Protein AF-A0A6C0BHF0-F1 (afdb_monomer_lite)

Structure (mmCIF, N/CA/C/O backbone):
data_AF-A0A6C0BHF0-F1
#
_entry.id   AF-A0A6C0BHF0-F1
#
loop_
_atom_site.group_PDB
_atom_site.id
_atom_site.type_symbol
_atom_site.label_atom_id
_atom_site.label_alt_id
_atom_site.label_comp_id
_atom_site.label_asym_id
_atom_site.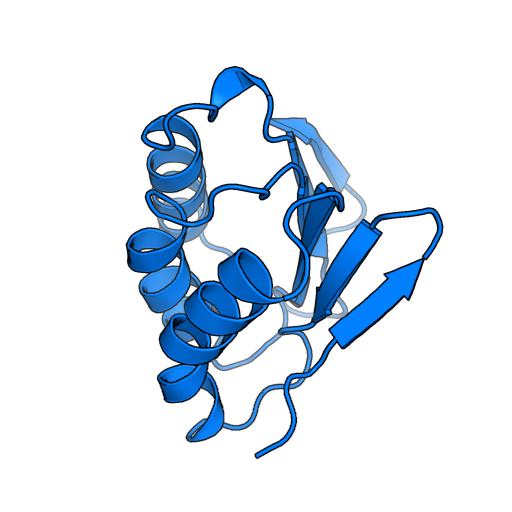label_entity_id
_atom_site.label_seq_id
_atom_site.pdbx_PDB_ins_code
_atom_site.Cartn_x
_atom_site.Cartn_y
_atom_site.Cartn_z
_atom_site.occupancy
_atom_site.B_iso_or_equiv
_atom_site.auth_seq_id
_atom_site.auth_comp_id
_atom_site.auth_asym_id
_atom_site.auth_atom_id
_atom_site.pdbx_PDB_model_num
ATOM 1 N N . MET A 1 1 ? -9.789 -14.760 -9.508 1.00 67.31 1 MET A N 1
ATOM 2 C CA . MET A 1 1 ? -9.844 -13.592 -8.614 1.00 67.31 1 MET A CA 1
ATOM 3 C C . MET A 1 1 ? -9.237 -12.447 -9.393 1.00 67.31 1 MET A C 1
ATOM 5 O O . MET A 1 1 ? -8.159 -12.636 -9.944 1.00 67.31 1 MET A O 1
ATOM 9 N N . GLU A 1 2 ? -9.985 -11.367 -9.569 1.00 85.88 2 GLU A N 1
ATOM 10 C CA . GLU A 1 2 ? -9.544 -10.194 -10.327 1.00 85.88 2 GLU A CA 1
ATOM 11 C C . GLU A 1 2 ? -8.614 -9.347 -9.452 1.00 85.88 2 GLU A C 1
ATOM 13 O O . GLU A 1 2 ? -8.773 -9.327 -8.233 1.00 85.88 2 GLU A O 1
ATOM 18 N N . ILE A 1 3 ? -7.609 -8.706 -10.050 1.00 90.12 3 ILE A N 1
ATOM 19 C CA . ILE A 1 3 ? -6.734 -7.794 -9.311 1.00 90.12 3 ILE A CA 1
ATOM 20 C C . ILE A 1 3 ? -7.485 -6.465 -9.164 1.00 90.12 3 ILE A C 1
ATOM 22 O O . ILE A 1 3 ? -7.927 -5.934 -10.182 1.00 90.12 3 ILE A O 1
ATOM 26 N N . PRO A 1 4 ? -7.634 -5.900 -7.952 1.00 93.25 4 PRO A N 1
ATOM 27 C CA . PRO A 1 4 ? -8.381 -4.662 -7.744 1.00 93.25 4 PRO A CA 1
ATOM 28 C C . PRO A 1 4 ? -7.551 -3.449 -8.184 1.00 93.25 4 PRO A C 1
ATOM 30 O O . PRO A 1 4 ? -7.015 -2.707 -7.359 1.00 93.25 4 PRO A O 1
ATOM 33 N N . VAL A 1 5 ? -7.406 -3.267 -9.498 1.00 94.50 5 VAL A N 1
ATOM 34 C CA . VAL A 1 5 ? -6.620 -2.187 -10.099 1.00 94.50 5 VAL A CA 1
ATOM 35 C C . VAL A 1 5 ? -7.447 -1.269 -10.981 1.00 94.50 5 VAL A C 1
ATOM 37 O O . VAL A 1 5 ? -8.394 -1.689 -11.640 1.00 94.50 5 VAL A O 1
ATOM 40 N N . TYR A 1 6 ? -7.042 -0.005 -11.032 1.00 93.62 6 TYR A N 1
ATOM 41 C CA . TYR A 1 6 ? -7.446 0.921 -12.084 1.00 93.62 6 TYR A CA 1
ATOM 42 C C . TYR A 1 6 ? -6.234 1.693 -12.609 1.00 93.62 6 TYR A C 1
ATOM 44 O O . TYR A 1 6 ? -5.175 1.729 -11.978 1.00 93.62 6 TYR A O 1
ATOM 52 N N . TYR A 1 7 ? -6.393 2.302 -13.782 1.00 92.94 7 TYR A N 1
ATOM 53 C CA . TYR A 1 7 ? -5.318 2.984 -14.496 1.00 92.94 7 TYR A CA 1
ATOM 54 C C . TYR A 1 7 ? -5.653 4.457 -14.671 1.00 92.94 7 TYR A C 1
ATOM 56 O O . TYR A 1 7 ? -6.726 4.800 -15.168 1.00 92.94 7 TYR A O 1
ATOM 64 N N . GLU A 1 8 ? -4.715 5.325 -14.314 1.00 93.31 8 GLU A N 1
ATOM 65 C CA . GLU A 1 8 ? -4.862 6.769 -14.468 1.00 93.31 8 GLU A CA 1
ATOM 66 C C . GLU A 1 8 ? -3.495 7.401 -14.745 1.00 93.31 8 GLU A C 1
ATOM 68 O O . GLU A 1 8 ? -2.537 7.140 -14.032 1.00 93.31 8 GLU A O 1
ATOM 73 N N . ASN A 1 9 ? -3.379 8.234 -15.785 1.00 89.62 9 ASN A N 1
ATOM 74 C CA . ASN A 1 9 ? -2.178 9.042 -16.060 1.00 89.62 9 ASN A CA 1
ATOM 75 C C . ASN A 1 9 ? -0.835 8.270 -15.994 1.00 89.62 9 ASN A C 1
ATOM 77 O O . ASN A 1 9 ? 0.116 8.743 -15.380 1.00 89.62 9 ASN A O 1
ATOM 81 N N . HIS A 1 10 ? -0.744 7.091 -16.627 1.00 92.06 10 HIS A N 1
ATOM 82 C CA . HIS A 1 10 ? 0.428 6.188 -16.554 1.00 92.06 10 HIS A CA 1
ATOM 83 C C . HIS A 1 10 ? 0.753 5.649 -15.149 1.00 92.06 10 HIS A C 1
AT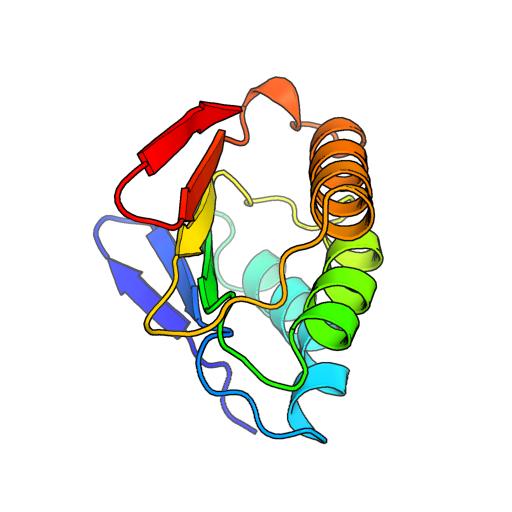OM 85 O O . HIS A 1 10 ? 1.869 5.203 -14.885 1.00 92.06 10 HIS A O 1
ATOM 91 N N . THR A 1 11 ? -0.241 5.635 -14.265 1.00 95.19 11 THR A N 1
ATOM 92 C CA . THR A 1 11 ? -0.160 5.034 -12.939 1.00 95.19 11 THR A CA 1
ATOM 93 C C . THR A 1 11 ? -1.102 3.842 -12.835 1.00 95.19 11 THR A C 1
ATOM 95 O O . THR A 1 11 ? -2.263 3.908 -13.243 1.00 95.19 11 THR A O 1
ATOM 98 N N . VAL A 1 12 ? -0.583 2.741 -12.299 1.00 96.81 12 VAL A N 1
ATOM 99 C CA . VAL A 1 12 ? -1.372 1.592 -11.850 1.00 96.81 12 VAL A CA 1
ATOM 100 C C . VAL A 1 12 ? -1.727 1.820 -10.391 1.00 96.81 12 VAL A C 1
ATOM 102 O O . VAL A 1 12 ? -0.839 1.929 -9.546 1.00 96.81 12 VAL A O 1
ATOM 105 N N . HIS A 1 13 ? -3.014 1.864 -10.084 1.00 97.06 13 HIS A N 1
ATOM 106 C CA . HIS A 1 13 ? -3.500 2.003 -8.720 1.00 97.06 13 HIS A CA 1
ATOM 107 C C . HIS A 1 13 ? -3.983 0.653 -8.214 1.00 97.06 13 HIS A C 1
ATOM 109 O O . HIS A 1 13 ? -5.022 0.169 -8.650 1.00 97.06 13 HIS A O 1
ATOM 115 N N . LEU A 1 14 ? -3.232 0.048 -7.297 1.00 97.06 14 LEU A N 1
ATOM 116 C CA . LEU A 1 14 ? -3.633 -1.150 -6.570 1.00 97.06 14 LEU A CA 1
ATOM 117 C C . LEU A 1 14 ? -4.482 -0.745 -5.357 1.00 97.06 14 LEU A C 1
ATOM 119 O O . LEU A 1 14 ? -3.960 -0.233 -4.362 1.00 97.06 14 LEU A O 1
ATOM 123 N N . ASN A 1 15 ? -5.788 -0.991 -5.435 1.00 96.12 15 ASN A N 1
ATOM 124 C CA . ASN A 1 15 ? -6.752 -0.626 -4.403 1.00 96.12 15 ASN A CA 1
ATOM 125 C C . ASN A 1 15 ? -6.968 -1.771 -3.423 1.00 96.12 15 ASN A C 1
ATOM 127 O O . ASN A 1 15 ? -7.586 -2.779 -3.748 1.00 96.12 15 ASN A O 1
ATOM 131 N N . LEU A 1 16 ? -6.514 -1.589 -2.187 1.00 95.25 16 LEU A N 1
ATOM 132 C CA . LEU A 1 16 ? -6.664 -2.574 -1.113 1.00 95.25 16 LEU A CA 1
ATOM 133 C C . LEU A 1 16 ? -7.688 -2.103 -0.066 1.00 95.25 16 LEU A C 1
ATOM 135 O O . LEU A 1 16 ? -7.585 -2.413 1.119 1.00 95.25 16 LEU A O 1
ATOM 139 N N . GLU A 1 17 ? -8.645 -1.285 -0.504 1.00 90.75 17 GLU A N 1
ATOM 140 C CA . GLU A 1 17 ? -9.562 -0.537 0.359 1.00 90.75 17 GLU A CA 1
ATOM 141 C C . GLU A 1 17 ? -10.706 -1.385 0.921 1.00 90.75 17 GLU A C 1
ATOM 143 O O . GLU A 1 17 ? -11.129 -1.134 2.050 1.00 90.75 17 GLU A O 1
ATOM 148 N N . ASP A 1 18 ? -11.158 -2.379 0.150 1.00 89.06 18 ASP A N 1
ATOM 149 C CA . ASP A 1 18 ? -12.368 -3.176 0.396 1.00 89.06 18 ASP A CA 1
ATOM 150 C C . ASP A 1 18 ? -12.109 -4.686 0.188 1.00 89.06 18 ASP A C 1
ATOM 152 O O . ASP A 1 18 ? -12.921 -5.398 -0.398 1.00 89.06 18 ASP A O 1
ATOM 156 N N . LEU A 1 19 ? -10.950 -5.181 0.638 1.00 92.19 19 LEU A N 1
ATOM 157 C CA . LEU A 1 19 ? -10.566 -6.586 0.463 1.00 92.19 19 LEU A CA 1
ATOM 158 C C . LEU A 1 19 ? -11.319 -7.533 1.401 1.00 92.19 19 LEU A C 1
ATOM 160 O O . LEU A 1 19 ? -11.321 -7.362 2.625 1.00 92.19 19 LEU A O 1
ATOM 164 N N . ALA A 1 20 ? -11.822 -8.634 0.854 1.00 91.94 20 ALA A N 1
ATOM 165 C CA . ALA A 1 20 ? -12.230 -9.776 1.654 1.00 91.94 20 ALA A CA 1
ATOM 166 C C . ALA A 1 20 ? -11.013 -10.498 2.269 1.00 91.94 20 ALA A C 1
ATOM 168 O O . ALA A 1 20 ? -9.866 -10.370 1.834 1.00 91.94 20 ALA A O 1
ATOM 169 N N . SER A 1 21 ? -11.248 -11.269 3.336 1.00 89.94 21 SER A N 1
ATOM 170 C CA . SER A 1 21 ? -10.164 -11.908 4.099 1.00 89.94 21 SER A CA 1
ATOM 171 C C . SER A 1 21 ? -9.345 -12.909 3.282 1.00 89.94 21 SER A C 1
ATOM 173 O O . SER A 1 21 ? -8.159 -13.086 3.557 1.00 89.94 21 SER A O 1
ATOM 175 N N . ASP A 1 22 ? -9.971 -13.599 2.336 1.00 89.69 22 ASP A N 1
ATOM 176 C CA . ASP A 1 22 ? -9.342 -14.566 1.439 1.00 89.69 22 ASP A CA 1
ATOM 177 C C . ASP A 1 22 ? -8.487 -13.881 0.362 1.00 89.69 22 ASP A C 1
ATOM 179 O O . ASP A 1 22 ? -7.439 -14.405 -0.023 1.00 89.69 22 ASP A O 1
ATOM 183 N N . GLU A 1 23 ? -8.854 -12.663 -0.035 1.00 94.00 23 GLU A N 1
ATOM 184 C CA . GLU A 1 23 ? -8.143 -11.862 -1.037 1.00 94.00 23 GLU A CA 1
ATOM 185 C C . GLU A 1 23 ? -6.809 -11.299 -0.531 1.00 94.00 23 GLU A C 1
ATOM 187 O O . GLU A 1 23 ? -5.868 -11.129 -1.304 1.00 94.00 23 GLU A O 1
ATOM 192 N N . ILE A 1 24 ? -6.662 -11.078 0.780 1.00 94.88 24 ILE A N 1
ATOM 193 C CA . ILE A 1 24 ? -5.413 -10.557 1.370 1.00 94.88 24 ILE A CA 1
ATOM 194 C C . ILE A 1 24 ? -4.220 -11.473 1.061 1.00 94.88 24 ILE A C 1
ATOM 196 O O . ILE A 1 24 ? -3.102 -11.001 0.844 1.00 94.88 24 ILE A O 1
ATOM 200 N N . SER A 1 25 ? -4.453 -12.787 0.997 1.00 92.00 25 SER A N 1
ATOM 201 C CA . SER A 1 25 ? -3.413 -13.761 0.650 1.00 92.00 25 SER A CA 1
ATOM 202 C C . SER A 1 25 ? -2.913 -13.625 -0.797 1.00 92.00 25 SER A C 1
ATOM 204 O O . SER A 1 25 ? -1.789 -14.028 -1.099 1.00 92.00 25 SER A O 1
ATOM 206 N N . ALA A 1 26 ? -3.704 -13.006 -1.680 1.00 95.00 26 ALA A N 1
ATOM 207 C CA . ALA A 1 26 ? -3.381 -12.831 -3.089 1.00 95.00 26 ALA A CA 1
ATOM 208 C C . ALA A 1 26 ? -2.517 -11.590 -3.374 1.00 95.00 26 ALA A C 1
ATOM 210 O O . ALA A 1 26 ? -1.895 -11.536 -4.436 1.00 95.00 26 ALA A O 1
ATOM 211 N N . ILE A 1 27 ? -2.388 -10.642 -2.435 1.00 95.88 27 ILE A N 1
ATOM 212 C CA . ILE A 1 27 ? -1.651 -9.373 -2.622 1.00 95.88 27 ILE A CA 1
ATOM 213 C C . ILE A 1 27 ? -0.236 -9.590 -3.180 1.00 95.88 27 ILE A C 1
ATOM 215 O O . ILE A 1 27 ? 0.173 -8.907 -4.116 1.00 95.88 27 ILE A O 1
ATOM 219 N N . SER A 1 28 ? 0.511 -10.562 -2.648 1.00 94.88 28 SER A N 1
ATOM 220 C CA . SER A 1 28 ? 1.874 -10.856 -3.121 1.00 94.88 28 SER A CA 1
ATOM 221 C C . SER A 1 28 ? 1.898 -11.322 -4.585 1.00 94.88 28 SER A C 1
ATOM 223 O O . SER A 1 28 ? 2.759 -10.907 -5.368 1.00 94.88 28 SER A O 1
ATOM 225 N N . SER A 1 29 ? 0.914 -12.137 -4.982 1.00 95.19 29 SER A N 1
ATOM 226 C CA . SER A 1 29 ? 0.771 -12.597 -6.368 1.00 95.19 29 SER A CA 1
ATOM 227 C C . SER A 1 29 ? 0.365 -11.461 -7.308 1.00 95.19 29 SER A C 1
ATOM 229 O O . SER A 1 29 ? 0.889 -11.371 -8.415 1.00 95.19 29 SER A O 1
ATOM 231 N N . TRP A 1 30 ? -0.493 -10.548 -6.843 1.00 95.81 30 TRP A N 1
ATOM 232 C CA . TRP A 1 30 ? -0.901 -9.369 -7.599 1.00 95.81 30 TRP A CA 1
ATOM 233 C C . TRP A 1 30 ? 0.272 -8.436 -7.863 1.00 95.81 30 TRP A C 1
ATOM 235 O O . TRP A 1 30 ? 0.502 -8.072 -9.006 1.00 95.81 30 TRP A O 1
ATOM 245 N N . ILE A 1 31 ? 1.067 -8.118 -6.842 1.00 95.12 31 ILE A N 1
ATOM 246 C CA . ILE A 1 31 ? 2.272 -7.290 -6.994 1.00 95.12 31 ILE A CA 1
ATOM 247 C C . ILE A 1 31 ? 3.238 -7.909 -8.013 1.00 95.12 31 ILE A C 1
ATOM 249 O O . ILE A 1 31 ? 3.722 -7.221 -8.910 1.00 95.12 31 ILE A O 1
ATOM 253 N N . SER A 1 32 ? 3.464 -9.223 -7.925 1.00 93.19 32 SER A N 1
ATOM 254 C CA . SER A 1 32 ? 4.328 -9.941 -8.871 1.00 93.19 32 SER A CA 1
ATOM 255 C C . SER A 1 32 ? 3.813 -9.844 -10.311 1.00 93.19 32 SER A C 1
ATOM 257 O O . SER A 1 32 ? 4.593 -9.642 -11.239 1.00 93.19 32 SER A O 1
ATOM 259 N N . HIS A 1 33 ? 2.498 -9.960 -10.497 1.00 94.25 33 HIS A N 1
ATOM 260 C CA . HIS A 1 33 ? 1.855 -9.813 -11.797 1.00 94.25 33 HIS A CA 1
ATOM 261 C C . HIS A 1 33 ? 1.959 -8.3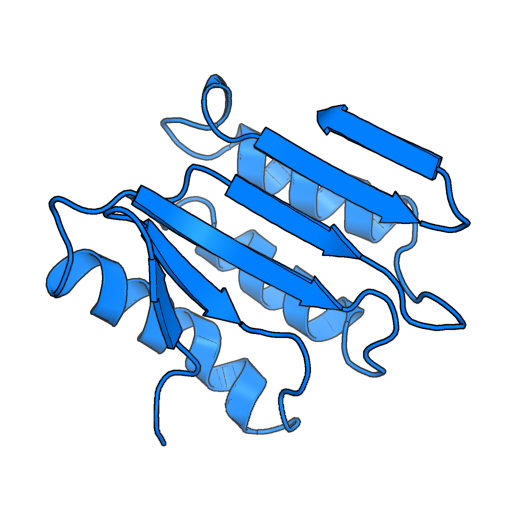77 -12.333 1.00 94.25 33 HIS A C 1
ATOM 263 O O . HIS A 1 33 ? 2.347 -8.186 -13.481 1.00 94.25 33 HIS A O 1
ATOM 269 N N . LEU A 1 34 ? 1.707 -7.362 -11.501 1.00 93.50 34 LEU A N 1
ATOM 270 C CA . LEU A 1 34 ? 1.781 -5.956 -11.911 1.00 93.50 34 LEU A CA 1
ATOM 271 C C . LEU A 1 34 ? 3.201 -5.538 -12.309 1.00 93.50 34 LEU A C 1
ATOM 273 O O . LEU A 1 34 ? 3.365 -4.809 -13.289 1.00 93.50 34 LEU A O 1
ATOM 277 N N . ASN A 1 35 ? 4.229 -6.036 -11.613 1.00 92.06 35 ASN A N 1
ATOM 278 C CA . ASN A 1 35 ? 5.625 -5.842 -12.019 1.00 92.06 35 ASN A CA 1
ATOM 279 C C . ASN A 1 35 ? 5.899 -6.394 -13.429 1.00 92.06 35 ASN A C 1
ATOM 281 O O . ASN A 1 35 ? 6.670 -5.797 -14.179 1.00 92.06 35 ASN A O 1
ATOM 285 N N . ALA A 1 36 ? 5.282 -7.525 -13.786 1.00 91.69 36 ALA A N 1
ATOM 286 C CA . ALA A 1 36 ? 5.480 -8.173 -15.079 1.00 91.69 36 ALA A CA 1
ATOM 287 C C . ALA A 1 36 ? 4.685 -7.503 -16.212 1.00 91.69 36 ALA A C 1
ATOM 289 O O . ALA A 1 36 ? 5.212 -7.345 -17.312 1.00 91.69 36 ALA A O 1
ATOM 290 N N . GLU A 1 37 ? 3.433 -7.113 -15.961 1.00 91.31 37 GLU A N 1
ATOM 291 C CA . GLU A 1 37 ? 2.538 -6.600 -17.007 1.00 91.31 37 GLU A CA 1
ATOM 292 C C . GLU A 1 37 ? 2.698 -5.104 -17.289 1.00 91.31 37 GLU A C 1
ATOM 294 O O . GLU A 1 37 ? 2.437 -4.654 -18.407 1.00 91.31 37 GLU A O 1
ATOM 299 N N . HIS A 1 38 ? 3.147 -4.320 -16.306 1.00 86.44 38 HIS A N 1
ATOM 300 C CA . HIS A 1 38 ? 3.208 -2.862 -16.424 1.00 86.44 38 HIS A CA 1
ATOM 301 C C . HIS A 1 38 ? 4.596 -2.299 -16.088 1.00 86.44 38 HIS A C 1
ATOM 303 O O . HIS A 1 38 ? 4.723 -1.483 -15.168 1.00 86.44 38 HIS A O 1
ATOM 309 N N . PRO A 1 39 ? 5.647 -2.689 -16.838 1.00 84.62 39 PRO A N 1
ATOM 310 C CA . PRO A 1 39 ? 7.022 -2.283 -16.550 1.00 84.62 39 PRO A CA 1
ATOM 311 C C . PRO A 1 39 ? 7.276 -0.781 -16.760 1.00 84.62 39 PRO A C 1
ATOM 313 O O . PRO A 1 39 ? 8.210 -0.236 -16.169 1.00 84.62 39 PRO A O 1
ATOM 316 N N . ASP A 1 40 ? 6.457 -0.106 -17.566 1.00 88.88 40 ASP A N 1
ATOM 317 C CA . ASP A 1 40 ? 6.628 1.312 -17.911 1.00 88.88 40 ASP A CA 1
ATOM 318 C C . ASP A 1 40 ? 5.742 2.259 -17.084 1.00 88.88 40 ASP A C 1
ATOM 320 O O . ASP A 1 40 ? 5.804 3.475 -17.257 1.00 88.88 40 ASP A O 1
ATOM 324 N N . PHE A 1 41 ? 4.914 1.719 -16.186 1.00 93.31 41 PHE A N 1
ATOM 325 C CA . PHE A 1 41 ? 3.987 2.501 -15.369 1.00 93.31 41 PHE A CA 1
ATOM 326 C C . PHE A 1 41 ? 4.557 2.706 -13.969 1.00 93.31 41 PHE A C 1
ATOM 328 O O . PHE A 1 41 ? 5.273 1.852 -13.445 1.00 93.31 41 PHE A O 1
ATOM 335 N N . THR A 1 42 ? 4.197 3.819 -13.337 1.00 94.56 42 THR A N 1
ATOM 336 C CA . THR A 1 42 ? 4.383 4.007 -11.893 1.00 94.56 42 THR A CA 1
ATOM 337 C C . THR A 1 42 ? 3.257 3.324 -11.135 1.00 94.56 42 THR A C 1
ATOM 339 O O . THR A 1 42 ? 2.134 3.256 -11.627 1.00 94.56 42 THR A O 1
ATOM 342 N N . HIS A 1 43 ? 3.525 2.774 -9.955 1.00 96.69 43 HIS A N 1
ATOM 343 C CA . HIS A 1 43 ? 2.514 2.053 -9.182 1.00 96.69 43 HIS A CA 1
ATOM 344 C C . HIS A 1 43 ? 2.214 2.771 -7.868 1.00 96.69 43 HIS A C 1
ATOM 346 O O . HIS A 1 43 ? 3.111 3.260 -7.171 1.00 96.69 43 HIS A O 1
ATOM 352 N N . GLN A 1 44 ? 0.931 2.797 -7.526 1.00 97.44 44 GLN A N 1
ATOM 353 C CA . GLN A 1 44 ? 0.391 3.365 -6.303 1.00 97.44 44 GLN A CA 1
ATOM 354 C C . GLN A 1 44 ? -0.399 2.303 -5.542 1.00 97.44 44 GLN A C 1
ATOM 356 O O . GLN A 1 44 ? -1.170 1.554 -6.136 1.00 97.44 44 GLN A O 1
ATOM 361 N N . ILE A 1 45 ? -0.238 2.262 -4.221 1.00 97.81 45 ILE A N 1
ATOM 362 C CA . ILE A 1 45 ? -1.078 1.449 -3.335 1.00 97.81 45 ILE A CA 1
ATOM 363 C C . ILE A 1 45 ? -2.030 2.372 -2.588 1.00 97.81 45 ILE A C 1
ATOM 365 O O . ILE A 1 45 ? -1.577 3.315 -1.939 1.00 97.81 45 ILE A O 1
ATOM 369 N N . ASN A 1 46 ? -3.323 2.062 -2.628 1.00 97.31 46 ASN A N 1
ATOM 370 C CA . ASN A 1 46 ? -4.345 2.763 -1.860 1.00 97.31 46 ASN A CA 1
ATOM 371 C C . ASN A 1 46 ? -4.846 1.889 -0.712 1.00 97.31 46 ASN A C 1
ATOM 373 O O . ASN A 1 46 ? -5.216 0.727 -0.904 1.00 97.31 46 ASN A O 1
ATOM 377 N N . LEU A 1 47 ? -4.848 2.458 0.492 1.00 96.81 47 LEU A N 1
ATOM 378 C CA . LEU A 1 47 ? -5.191 1.770 1.727 1.00 96.81 47 LEU A CA 1
ATOM 379 C C . LEU A 1 47 ? -6.237 2.544 2.519 1.00 96.81 47 LEU A C 1
ATOM 381 O O . LEU A 1 47 ? -6.054 3.710 2.867 1.00 96.81 47 LEU A O 1
ATOM 385 N N . ASN A 1 48 ? -7.286 1.833 2.915 1.00 95.44 48 ASN A N 1
ATOM 386 C CA . ASN A 1 48 ? -8.269 2.337 3.856 1.00 95.44 48 ASN A CA 1
ATOM 387 C C . ASN A 1 48 ? -7.861 1.951 5.286 1.00 95.44 48 ASN A C 1
ATOM 389 O O . ASN A 1 48 ? -8.017 0.804 5.704 1.00 95.44 48 ASN A O 1
ATOM 393 N N . ALA A 1 49 ? -7.375 2.909 6.072 1.00 96.00 49 ALA A N 1
ATOM 394 C CA . ALA A 1 49 ? -7.025 2.702 7.476 1.00 96.00 49 ALA A CA 1
ATOM 395 C C . ALA A 1 49 ? -8.217 2.288 8.345 1.00 96.00 49 ALA A C 1
ATOM 397 O O . ALA A 1 49 ? -8.012 1.784 9.447 1.00 96.00 49 ALA A O 1
ATOM 398 N N . SER A 1 50 ? -9.450 2.483 7.875 1.00 95.69 50 SER A N 1
ATOM 399 C CA . SER A 1 50 ? -10.665 2.008 8.540 1.00 95.69 50 SER A CA 1
ATOM 400 C C . SER A 1 50 ? -11.008 0.549 8.221 1.00 95.69 50 SER A C 1
ATOM 402 O O . SER A 1 50 ? -12.015 0.048 8.716 1.00 95.69 50 SER A O 1
ATOM 404 N N . HIS A 1 51 ? -10.189 -0.155 7.433 1.00 94.56 51 HIS A N 1
ATOM 405 C CA . HIS A 1 51 ? -10.428 -1.556 7.106 1.00 94.56 51 HIS A CA 1
ATOM 406 C C . HIS A 1 51 ? -10.227 -2.466 8.340 1.00 94.56 51 HIS A C 1
ATOM 408 O O . HIS A 1 51 ? -9.172 -2.401 8.976 1.00 94.56 51 HIS A O 1
ATOM 414 N N . PRO A 1 52 ? -11.165 -3.371 8.687 1.00 92.88 52 PRO A N 1
ATOM 415 C CA . PRO A 1 52 ? -11.037 -4.237 9.869 1.00 92.88 52 PRO A CA 1
ATOM 416 C C . PRO A 1 52 ? -9.789 -5.130 9.855 1.00 92.88 52 PRO A C 1
ATOM 418 O O . PRO A 1 52 ? -9.251 -5.473 10.905 1.00 92.88 52 PRO A O 1
ATOM 421 N N . LEU A 1 53 ? -9.318 -5.493 8.658 1.00 95.56 53 LEU A N 1
ATOM 422 C CA . LEU A 1 53 ? -8.126 -6.319 8.443 1.00 95.56 53 LEU A CA 1
ATOM 4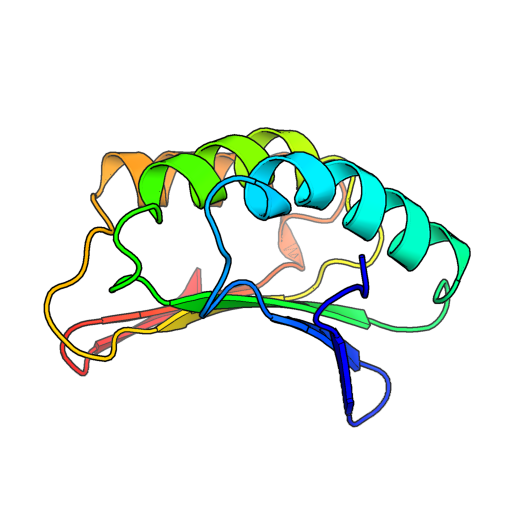23 C C . LEU A 1 53 ? -6.882 -5.487 8.093 1.00 95.56 53 LEU A C 1
ATOM 425 O O . LEU A 1 53 ? -5.909 -6.026 7.572 1.00 95.56 53 LEU A O 1
ATOM 429 N N . PHE A 1 54 ? -6.896 -4.177 8.364 1.00 96.12 54 PHE A N 1
ATOM 430 C CA . PHE A 1 54 ? -5.816 -3.258 7.996 1.00 96.12 54 PHE A CA 1
ATOM 431 C C . PHE A 1 54 ? -4.442 -3.715 8.500 1.00 96.12 54 PHE A C 1
ATOM 433 O O . PHE A 1 54 ? -3.474 -3.704 7.746 1.00 96.12 54 PHE A O 1
ATOM 440 N N . ALA A 1 55 ? -4.354 -4.195 9.745 1.00 96.00 55 ALA A N 1
ATOM 441 C CA . ALA A 1 55 ? -3.105 -4.727 10.290 1.00 96.00 55 ALA A CA 1
ATOM 442 C C . ALA A 1 55 ? -2.568 -5.915 9.470 1.00 96.00 55 ALA A C 1
ATOM 444 O O . ALA A 1 55 ? -1.372 -5.987 9.193 1.00 96.00 55 ALA A O 1
ATOM 445 N N . THR A 1 56 ? -3.448 -6.822 9.039 1.00 96.88 56 THR A N 1
ATOM 446 C CA . THR A 1 56 ? -3.085 -7.972 8.201 1.00 96.88 56 THR A CA 1
ATOM 447 C C . THR A 1 56 ? -2.609 -7.523 6.821 1.00 96.88 56 THR A C 1
ATOM 449 O O . THR A 1 56 ? -1.581 -8.004 6.354 1.00 96.88 56 THR A O 1
ATOM 452 N N . ILE A 1 57 ? -3.300 -6.560 6.202 1.00 97.50 57 ILE A N 1
ATOM 453 C CA . ILE A 1 57 ? -2.903 -5.981 4.910 1.00 97.50 57 ILE A CA 1
ATOM 454 C C . ILE A 1 57 ? -1.509 -5.354 5.019 1.00 97.50 57 ILE A C 1
ATOM 456 O O . ILE A 1 57 ? -0.631 -5.671 4.219 1.00 97.50 57 ILE A O 1
ATOM 460 N N . ILE A 1 58 ? -1.269 -4.529 6.045 1.00 97.25 58 ILE A N 1
ATOM 461 C CA . ILE A 1 58 ? 0.041 -3.911 6.290 1.00 97.25 58 ILE A CA 1
ATOM 462 C C . ILE A 1 58 ? 1.129 -4.972 6.477 1.00 97.25 58 ILE A C 1
ATOM 464 O O . ILE A 1 58 ? 2.199 -4.830 5.897 1.00 97.25 58 ILE A O 1
ATOM 468 N N . ASN A 1 59 ? 0.868 -6.044 7.228 1.00 95.75 59 ASN A N 1
ATOM 469 C CA . ASN A 1 59 ? 1.845 -7.118 7.432 1.00 95.75 59 ASN A CA 1
ATOM 470 C C . ASN A 1 59 ? 2.220 -7.846 6.133 1.00 95.75 59 ASN A C 1
ATOM 472 O O . ASN A 1 59 ? 3.371 -8.236 5.963 1.00 95.75 59 ASN A O 1
ATOM 476 N N . VAL A 1 60 ? 1.273 -8.028 5.210 1.00 96.69 60 VAL A N 1
ATOM 477 C CA . VAL A 1 60 ? 1.580 -8.595 3.888 1.00 96.69 60 VAL A CA 1
ATOM 478 C C . VAL A 1 60 ? 2.361 -7.587 3.045 1.00 96.69 60 VAL A C 1
ATOM 480 O O . VAL A 1 60 ? 3.363 -7.938 2.420 1.00 96.69 60 VAL A O 1
ATOM 483 N N . LEU A 1 61 ? 1.957 -6.316 3.062 1.00 96.69 61 LEU A N 1
ATOM 484 C CA . LEU A 1 61 ? 2.633 -5.261 2.312 1.00 96.69 61 LEU A CA 1
ATOM 485 C C . LEU A 1 61 ? 4.063 -5.015 2.778 1.00 96.69 61 LEU A C 1
ATOM 487 O O . LEU A 1 61 ? 4.931 -4.815 1.937 1.00 96.69 61 LEU A O 1
ATOM 491 N N . THR A 1 62 ? 4.350 -5.060 4.077 1.00 96.06 62 THR A N 1
ATOM 492 C CA . THR A 1 62 ? 5.717 -4.852 4.580 1.00 96.06 62 THR A CA 1
ATOM 493 C C . THR A 1 62 ? 6.688 -5.910 4.060 1.00 96.06 62 THR A C 1
ATOM 495 O O . THR A 1 62 ? 7.862 -5.606 3.857 1.00 96.06 62 THR A O 1
ATOM 498 N N . TYR A 1 63 ? 6.197 -7.120 3.784 1.00 95.12 63 TYR A N 1
ATOM 499 C CA . TYR A 1 63 ? 6.962 -8.175 3.126 1.00 95.12 63 TYR A CA 1
ATOM 500 C C . TYR A 1 63 ? 7.105 -7.950 1.613 1.00 95.12 63 TYR A C 1
ATOM 502 O O . TYR A 1 63 ? 8.158 -8.227 1.046 1.00 95.12 63 TYR A O 1
ATOM 510 N N . CYS A 1 64 ? 6.065 -7.441 0.948 1.00 95.19 64 CYS A N 1
ATOM 511 C CA . CYS A 1 64 ? 6.051 -7.310 -0.511 1.00 95.19 64 CYS A CA 1
ATOM 512 C C . CYS A 1 64 ? 6.727 -6.031 -1.022 1.00 95.19 64 CYS A C 1
ATOM 514 O O . CYS A 1 64 ? 7.333 -6.053 -2.088 1.00 95.19 64 CYS A O 1
ATOM 516 N N . ILE A 1 65 ? 6.634 -4.923 -0.279 1.00 96.19 65 ILE A N 1
ATOM 517 C CA . ILE A 1 65 ? 7.118 -3.599 -0.696 1.00 96.19 65 ILE A CA 1
ATOM 518 C C . ILE A 1 65 ? 8.583 -3.610 -1.129 1.00 96.19 65 ILE A C 1
ATOM 520 O O . ILE A 1 65 ? 8.847 -3.029 -2.174 1.00 96.19 65 ILE A O 1
ATOM 524 N N . PRO A 1 66 ? 9.529 -4.275 -0.433 1.00 94.75 66 PRO A N 1
ATOM 525 C CA . PRO A 1 66 ? 10.925 -4.334 -0.873 1.00 94.75 66 PRO A CA 1
ATOM 526 C C . PRO A 1 66 ? 11.138 -4.936 -2.272 1.00 94.75 66 PRO A C 1
ATOM 528 O O . PRO A 1 66 ? 12.203 -4.742 -2.852 1.00 94.75 66 PRO A O 1
ATOM 531 N N . HIS A 1 67 ? 10.136 -5.639 -2.804 1.00 93.25 67 HIS A N 1
ATOM 532 C CA . HIS A 1 67 ? 10.138 -6.310 -4.102 1.00 93.25 67 HIS A CA 1
ATOM 533 C C . HIS A 1 67 ? 9.130 -5.693 -5.091 1.00 93.25 67 HIS A C 1
ATOM 535 O O . HIS A 1 67 ? 8.821 -6.297 -6.119 1.00 93.25 67 HIS A O 1
ATOM 541 N N . TYR A 1 68 ? 8.570 -4.519 -4.780 1.00 95.31 68 TYR A N 1
ATOM 542 C CA . TYR A 1 68 ? 7.577 -3.860 -5.622 1.00 95.31 68 TYR A CA 1
ATOM 543 C C . TYR A 1 68 ? 8.231 -2.809 -6.534 1.00 95.31 68 TYR A C 1
ATOM 545 O O . TYR A 1 68 ? 8.144 -1.609 -6.288 1.00 95.31 68 TYR A O 1
ATOM 553 N N . ASP A 1 69 ? 8.876 -3.282 -7.603 1.00 91.25 69 ASP A N 1
ATOM 554 C CA . ASP A 1 69 ? 9.813 -2.538 -8.460 1.00 91.25 69 ASP A CA 1
ATOM 555 C C . ASP A 1 69 ? 9.360 -1.141 -8.905 1.00 91.25 69 ASP A C 1
ATOM 557 O O . ASP A 1 69 ? 10.180 -0.226 -9.020 1.00 91.25 69 ASP A O 1
ATOM 561 N N . LYS A 1 70 ? 8.066 -0.976 -9.192 1.00 93.62 70 LYS A N 1
ATOM 562 C CA . LYS A 1 70 ? 7.496 0.258 -9.750 1.00 93.62 70 LYS A CA 1
ATOM 563 C C . LYS A 1 70 ? 6.721 1.089 -8.738 1.00 93.62 70 LYS A C 1
ATOM 565 O O . LYS A 1 70 ? 6.137 2.108 -9.110 1.00 93.62 70 LYS A O 1
ATOM 570 N N . LEU A 1 71 ? 6.738 0.695 -7.467 1.00 96.94 71 LEU A N 1
ATOM 571 C CA . LEU A 1 71 ? 6.098 1.452 -6.406 1.00 96.94 71 LEU A CA 1
ATOM 572 C C . LEU A 1 71 ? 6.724 2.845 -6.305 1.00 96.94 71 LEU A C 1
ATOM 574 O O . LEU A 1 71 ? 7.933 2.989 -6.121 1.00 96.94 71 LEU A O 1
ATOM 578 N N . SER A 1 72 ? 5.881 3.868 -6.392 1.00 96.31 72 SER A N 1
ATOM 579 C CA . SER A 1 72 ? 6.257 5.273 -6.207 1.00 96.31 72 SER A CA 1
ATOM 580 C C . SER A 1 72 ? 5.399 5.972 -5.158 1.00 96.31 72 SER A C 1
ATOM 582 O O . SER A 1 72 ? 5.793 7.014 -4.636 1.00 96.31 72 SER A O 1
ATOM 584 N N . TYR A 1 73 ? 4.234 5.409 -4.830 1.00 97.44 73 TYR A N 1
ATOM 585 C CA . TYR A 1 73 ? 3.283 6.049 -3.932 1.00 97.44 73 TYR A CA 1
ATOM 586 C C . TYR A 1 73 ? 2.535 5.050 -3.057 1.00 97.44 73 TYR A C 1
ATOM 588 O O . TYR A 1 73 ? 2.045 4.027 -3.532 1.00 97.44 73 TYR A O 1
ATOM 596 N N . VAL A 1 74 ? 2.396 5.370 -1.775 1.00 97.88 74 VAL A N 1
ATOM 597 C CA . VAL A 1 74 ? 1.487 4.676 -0.864 1.00 97.88 74 VAL A CA 1
ATOM 598 C C . VAL A 1 74 ? 0.581 5.715 -0.229 1.00 97.88 74 VAL A C 1
ATOM 600 O O . VAL A 1 74 ? 1.051 6.628 0.448 1.00 97.88 74 VAL A O 1
ATOM 603 N N . HIS A 1 75 ? -0.720 5.567 -0.438 1.00 97.56 75 HIS A N 1
ATOM 604 C CA . HIS A 1 75 ? -1.734 6.421 0.155 1.00 97.56 75 HIS A CA 1
ATOM 605 C C . HIS A 1 75 ? -2.496 5.656 1.226 1.00 97.56 75 HIS A C 1
ATOM 607 O O . HIS A 1 75 ? -3.043 4.584 0.973 1.00 97.56 75 HIS A O 1
ATOM 613 N N . ILE A 1 76 ? -2.539 6.217 2.429 1.00 96.81 76 ILE A N 1
ATOM 614 C CA . ILE A 1 76 ? -3.388 5.749 3.517 1.00 96.81 76 ILE A CA 1
ATOM 615 C C . ILE A 1 76 ? -4.395 6.843 3.818 1.00 96.81 76 ILE A C 1
ATOM 617 O O . ILE A 1 76 ? -4.001 7.954 4.162 1.00 96.81 76 ILE A O 1
ATOM 621 N N . TYR A 1 77 ? -5.679 6.521 3.777 1.00 95.31 77 TYR A N 1
ATOM 622 C CA . TYR A 1 77 ? -6.739 7.441 4.174 1.00 95.31 77 TYR A CA 1
ATOM 623 C C . TYR A 1 77 ? -7.682 6.777 5.187 1.00 95.31 77 TYR A C 1
ATOM 625 O O . TYR A 1 77 ? -7.664 5.558 5.356 1.00 95.31 77 TYR A O 1
ATOM 633 N N . GLN A 1 78 ? -8.536 7.554 5.858 1.00 92.94 78 GLN A N 1
ATOM 634 C CA . GLN A 1 78 ? -9.613 7.018 6.704 1.00 92.94 78 GLN A CA 1
ATOM 635 C C . GLN A 1 78 ? -11.015 7.440 6.253 1.00 92.94 78 GLN A C 1
ATOM 637 O O . GLN A 1 78 ? -11.221 8.560 5.791 1.00 92.94 78 GLN A O 1
ATOM 642 N N . LYS A 1 79 ? -12.000 6.562 6.482 1.00 84.56 79 LYS A N 1
ATOM 643 C CA . LYS A 1 79 ? -13.446 6.826 6.301 1.00 84.56 79 LYS A CA 1
ATOM 644 C C . LYS A 1 79 ? -14.234 6.769 7.625 1.00 84.56 79 LYS A C 1
ATOM 646 O O . LYS A 1 79 ? -15.460 6.818 7.624 1.00 84.56 79 LYS A O 1
ATOM 651 N N . GLY A 1 80 ? -13.549 6.655 8.764 1.00 83.75 80 GLY A N 1
ATOM 652 C CA . GLY A 1 80 ? -14.150 6.512 10.092 1.00 83.75 80 GLY A CA 1
ATOM 653 C C . GLY A 1 80 ? -13.089 6.208 11.146 1.00 83.75 80 GLY A C 1
ATOM 654 O O . GLY A 1 80 ? -11.979 6.728 11.069 1.00 83.75 80 GLY A O 1
ATOM 655 N N . LYS A 1 81 ? -13.396 5.329 12.111 1.00 87.94 81 LYS A N 1
ATOM 656 C CA . LYS A 1 81 ? -12.379 4.817 13.046 1.00 87.94 81 LYS A CA 1
ATOM 657 C C . LYS A 1 81 ? -11.226 4.207 12.248 1.00 87.94 81 LYS A C 1
ATOM 659 O O . LYS A 1 81 ? -11.476 3.394 11.361 1.00 87.94 81 LYS A O 1
ATOM 664 N N . HIS A 1 82 ? -9.990 4.577 12.563 1.00 92.62 82 HIS A N 1
ATOM 665 C CA . HIS A 1 82 ? -8.815 3.997 11.924 1.00 92.62 82 HIS A CA 1
ATOM 666 C C . HIS A 1 82 ? -8.151 2.938 12.814 1.00 92.62 82 HIS A C 1
ATOM 668 O O . HIS A 1 82 ? -8.236 2.967 14.044 1.00 92.62 82 HIS A O 1
ATOM 674 N N . TYR A 1 83 ? -7.471 1.999 12.163 1.00 94.56 83 TYR A N 1
ATOM 675 C CA . TYR A 1 83 ? -6.682 0.928 12.767 1.00 94.56 83 TYR A CA 1
ATOM 676 C C . TYR A 1 83 ? -5.175 1.141 12.572 1.00 94.56 83 TYR A C 1
ATOM 678 O O . TYR A 1 83 ? -4.378 0.306 12.994 1.00 94.56 83 TYR A O 1
ATOM 686 N N . LEU A 1 84 ? -4.764 2.257 11.954 1.00 94.81 84 LEU A N 1
ATOM 687 C CA . LEU A 1 84 ? -3.357 2.641 11.846 1.00 94.81 84 LEU A CA 1
ATOM 688 C C . LEU A 1 84 ? -2.790 2.979 13.230 1.00 94.81 84 LEU A C 1
ATOM 690 O O . LEU A 1 84 ? -3.073 4.043 13.779 1.00 94.81 84 LEU A O 1
ATOM 694 N N . THR A 1 85 ? -1.982 2.078 13.783 1.00 95.06 85 THR A N 1
ATOM 695 C CA . THR A 1 85 ? -1.210 2.331 15.005 1.00 95.06 85 THR A CA 1
ATOM 696 C C . THR A 1 85 ? 0.181 2.877 14.662 1.00 95.06 85 THR A C 1
ATOM 698 O O . THR A 1 85 ? 0.659 2.685 13.536 1.00 95.06 85 THR A O 1
ATOM 701 N N . PRO A 1 86 ? 0.885 3.517 15.615 1.00 95.00 86 PRO A N 1
ATOM 702 C CA . PRO A 1 86 ? 2.270 3.938 15.413 1.00 95.00 86 PRO A CA 1
ATOM 703 C C . PRO A 1 86 ? 3.206 2.792 15.001 1.00 95.00 86 PRO A C 1
ATOM 705 O O . PRO A 1 86 ? 4.135 3.008 14.228 1.00 95.00 86 PRO A O 1
ATOM 708 N N . GLU A 1 87 ? 2.972 1.574 15.491 1.00 96.81 87 GLU A N 1
ATOM 709 C CA . GLU A 1 87 ? 3.749 0.377 15.151 1.00 96.81 87 GLU A CA 1
ATOM 710 C C . GLU A 1 87 ? 3.541 -0.013 13.690 1.00 96.81 87 GLU A C 1
ATOM 712 O O . GLU A 1 87 ? 4.521 -0.194 12.974 1.00 96.81 87 GLU A O 1
ATOM 717 N N . LEU A 1 88 ? 2.287 -0.079 13.229 1.00 97.06 88 LEU A N 1
ATOM 718 C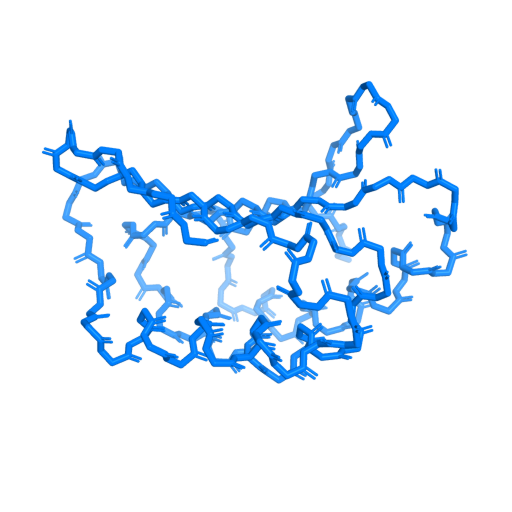 CA . LEU A 1 88 ? 1.970 -0.388 11.831 1.00 97.06 88 LEU A CA 1
ATOM 719 C C . LEU A 1 88 ? 2.536 0.675 10.888 1.00 97.06 88 LEU A C 1
ATOM 721 O O . LEU A 1 88 ? 3.141 0.335 9.873 1.00 97.06 88 LEU A O 1
ATOM 725 N N . HIS A 1 89 ? 2.407 1.951 11.260 1.00 96.06 89 HIS A N 1
ATOM 726 C CA . HIS A 1 89 ? 2.997 3.057 10.514 1.00 96.06 89 HIS A CA 1
ATOM 727 C C . HIS A 1 89 ? 4.523 2.918 10.402 1.00 96.06 89 HIS A C 1
ATOM 729 O O . HIS A 1 89 ? 5.071 2.998 9.305 1.00 96.06 89 HIS A O 1
ATOM 735 N N . ARG A 1 90 ? 5.220 2.658 11.519 1.00 96.75 90 ARG A N 1
ATOM 736 C CA . ARG A 1 90 ? 6.680 2.459 11.524 1.00 96.75 90 ARG A CA 1
ATOM 737 C C . ARG A 1 90 ? 7.100 1.243 10.703 1.00 96.75 90 ARG A C 1
ATOM 739 O O . ARG A 1 90 ? 8.080 1.345 9.973 1.00 96.75 90 ARG A O 1
ATOM 746 N N . SER A 1 91 ? 6.380 0.127 10.800 1.00 97.31 91 SER A N 1
ATOM 747 C CA . SER A 1 91 ? 6.670 -1.077 10.016 1.00 97.31 91 SER A CA 1
ATOM 748 C C . SER A 1 91 ? 6.542 -0.812 8.520 1.00 97.31 91 SER A C 1
ATOM 750 O O . SER A 1 91 ? 7.453 -1.145 7.764 1.00 97.31 91 SER A O 1
ATOM 752 N N . LEU A 1 92 ? 5.453 -0.166 8.092 1.00 97.19 92 LEU A N 1
ATOM 753 C CA . LEU A 1 92 ? 5.255 0.192 6.691 1.00 97.19 92 LEU A CA 1
ATOM 754 C C . LEU A 1 92 ? 6.341 1.154 6.204 1.00 97.19 92 LEU A C 1
ATOM 756 O O . LEU A 1 92 ? 6.969 0.907 5.178 1.00 97.19 92 LEU A O 1
ATOM 760 N N . LEU A 1 93 ? 6.602 2.222 6.961 1.00 96.56 93 LEU A N 1
ATOM 761 C CA . LEU A 1 93 ? 7.635 3.191 6.616 1.00 96.56 93 LEU A CA 1
ATOM 762 C C . LEU A 1 93 ? 9.014 2.523 6.532 1.00 96.56 93 LEU A C 1
ATOM 764 O O . LEU A 1 93 ? 9.765 2.791 5.601 1.00 96.56 93 LEU A O 1
ATOM 768 N N . SER A 1 94 ? 9.339 1.614 7.453 1.00 96.69 94 SER A N 1
ATOM 769 C CA . SER A 1 94 ? 10.586 0.847 7.409 1.00 96.69 94 SER A CA 1
ATOM 770 C C . SER A 1 94 ? 10.686 -0.020 6.153 1.00 96.69 94 SER A C 1
ATOM 772 O O . SER A 1 94 ? 11.756 -0.065 5.553 1.00 96.69 94 SER A O 1
ATOM 774 N N . ALA A 1 95 ? 9.596 -0.675 5.740 1.00 97.25 95 ALA A N 1
ATOM 775 C CA . ALA A 1 95 ? 9.559 -1.471 4.514 1.00 97.25 95 ALA A CA 1
ATOM 776 C C . ALA A 1 95 ? 9.735 -0.601 3.260 1.00 97.25 95 ALA A C 1
ATOM 778 O O . ALA A 1 95 ? 10.482 -0.952 2.351 1.00 97.25 95 ALA A O 1
ATOM 779 N N . ILE A 1 96 ? 9.115 0.583 3.236 1.00 97.31 96 ILE A N 1
ATOM 780 C CA . ILE A 1 96 ? 9.334 1.567 2.170 1.00 97.31 96 ILE A CA 1
ATOM 781 C C . ILE A 1 96 ? 10.805 1.984 2.135 1.00 97.31 96 ILE A C 1
ATOM 783 O O . ILE A 1 96 ? 11.401 2.041 1.066 1.00 97.31 96 ILE A O 1
ATOM 787 N N . ARG A 1 97 ? 11.430 2.241 3.289 1.00 95.69 97 ARG A N 1
ATOM 788 C CA . ARG A 1 97 ? 12.844 2.644 3.344 1.00 95.69 97 ARG A CA 1
ATOM 789 C C . ARG A 1 97 ? 13.829 1.530 3.012 1.00 95.69 97 ARG A C 1
ATOM 791 O O . ARG A 1 97 ? 14.947 1.856 2.621 1.00 95.69 97 ARG A O 1
ATOM 798 N N . SER A 1 98 ? 13.445 0.261 3.134 1.00 94.81 98 SER A N 1
ATOM 799 C CA . SER A 1 98 ? 14.269 -0.863 2.683 1.00 94.81 98 SER A CA 1
ATOM 800 C C . SER A 1 98 ? 14.109 -1.177 1.195 1.00 94.81 98 SER A C 1
ATOM 802 O O . SER A 1 98 ? 14.926 -1.921 0.655 1.00 94.81 98 SER A O 1
ATOM 804 N N . HIS A 1 99 ? 13.107 -0.608 0.518 1.00 95.19 99 HIS A N 1
ATOM 805 C CA . HIS A 1 99 ? 12.976 -0.711 -0.933 1.00 95.19 99 HIS A CA 1
ATOM 806 C C . HIS A 1 99 ? 14.196 -0.086 -1.644 1.00 95.19 99 HIS A C 1
ATOM 808 O O . HIS A 1 99 ? 14.652 0.985 -1.222 1.00 95.19 99 HIS A O 1
ATOM 814 N N . PRO A 1 100 ? 14.699 -0.666 -2.755 1.00 92.62 100 PRO A N 1
ATOM 815 C CA . PRO A 1 100 ? 15.836 -0.115 -3.504 1.00 92.62 100 PRO A CA 1
ATOM 816 C C . PRO A 1 100 ? 15.665 1.354 -3.919 1.00 92.62 100 PRO A C 1
ATOM 818 O O . PRO A 1 100 ? 16.635 2.112 -3.960 1.00 92.62 100 PRO A O 1
ATOM 821 N N . TYR A 1 101 ? 14.421 1.776 -4.156 1.00 91.75 101 TYR A N 1
ATOM 822 C CA . TYR A 1 101 ? 14.051 3.154 -4.492 1.00 91.75 101 TYR A CA 1
ATOM 823 C C . TYR A 1 101 ? 13.289 3.862 -3.363 1.00 91.75 101 TYR A C 1
ATOM 825 O O . TYR A 1 101 ? 12.567 4.821 -3.607 1.00 91.75 101 TYR A O 1
ATOM 833 N N . GLY A 1 102 ? 13.447 3.419 -2.114 1.00 86.00 102 GLY A N 1
ATOM 834 C CA . GLY A 1 102 ? 12.663 3.875 -0.960 1.00 86.00 102 GLY A CA 1
ATOM 835 C C . GLY A 1 102 ? 12.695 5.376 -0.665 1.00 86.00 102 GLY A C 1
ATOM 836 O O . GLY A 1 102 ? 11.800 5.887 0.004 1.00 86.00 102 GLY A O 1
ATOM 837 N N . LYS A 1 103 ? 13.705 6.102 -1.163 1.00 91.12 103 LYS A N 1
ATOM 838 C CA . LYS A 1 103 ? 13.786 7.574 -1.083 1.00 91.12 103 LYS A CA 1
ATOM 839 C C . LYS A 1 103 ? 12.860 8.292 -2.071 1.00 91.12 103 LYS A C 1
ATOM 841 O O . LYS A 1 103 ? 12.555 9.457 -1.854 1.00 91.12 103 LYS A O 1
ATOM 846 N N . ASN A 1 104 ? 12.446 7.604 -3.132 1.00 93.81 104 ASN A N 1
ATOM 847 C CA . ASN A 1 104 ? 11.585 8.127 -4.191 1.00 93.81 104 ASN A CA 1
ATOM 848 C C . ASN A 1 104 ? 10.126 7.680 -4.021 1.00 93.81 104 ASN A C 1
ATOM 850 O O . ASN A 1 104 ? 9.278 8.079 -4.811 1.00 93.81 104 ASN A O 1
ATOM 854 N N . ILE A 1 105 ? 9.842 6.847 -3.015 1.00 97.19 105 ILE A N 1
ATOM 855 C CA . ILE A 1 105 ? 8.482 6.454 -2.654 1.00 97.19 105 ILE A CA 1
ATOM 856 C C . ILE A 1 105 ? 7.946 7.451 -1.636 1.00 97.19 105 ILE A C 1
ATOM 858 O O . ILE A 1 105 ? 8.522 7.606 -0.555 1.00 97.19 105 ILE A O 1
ATOM 862 N N . THR A 1 106 ? 6.824 8.080 -1.967 1.00 97.25 106 THR A N 1
ATOM 863 C CA . THR A 1 106 ? 6.079 8.928 -1.036 1.00 97.25 106 THR A CA 1
ATOM 864 C C . THR A 1 106 ? 5.056 8.096 -0.274 1.00 97.25 106 THR A C 1
ATOM 866 O O . THR A 1 106 ? 4.265 7.369 -0.877 1.00 97.25 106 THR A O 1
ATOM 869 N N . LEU A 1 107 ? 5.047 8.228 1.053 1.00 97.44 107 LEU A N 1
ATOM 870 C CA . LEU A 1 107 ? 3.945 7.763 1.892 1.00 97.44 107 LEU A CA 1
ATOM 871 C C . LEU A 1 107 ? 3.098 8.969 2.306 1.00 97.44 107 LEU A C 1
ATOM 873 O O . LEU A 1 107 ? 3.564 9.819 3.065 1.00 97.44 107 LEU A O 1
ATOM 877 N N . GLN A 1 108 ? 1.853 9.024 1.837 1.00 97.56 108 GLN A N 1
ATOM 878 C CA . GLN A 1 108 ? 0.858 9.994 2.288 1.00 97.56 108 GLN A CA 1
ATOM 879 C C . GLN A 1 108 ? -0.103 9.339 3.279 1.00 97.56 108 GLN A C 1
ATOM 881 O O . GLN A 1 108 ? -0.655 8.271 3.013 1.00 97.56 108 GLN A O 1
ATOM 886 N N . VAL A 1 109 ? -0.328 10.008 4.408 1.00 96.25 109 VAL A N 1
ATOM 887 C CA . VAL A 1 109 ? -1.237 9.564 5.466 1.00 96.25 109 VAL A CA 1
ATOM 888 C C . VAL A 1 109 ? -2.259 10.660 5.759 1.00 96.25 109 VAL A C 1
ATOM 890 O O . VAL A 1 109 ? -1.906 11.718 6.283 1.00 96.25 109 VAL A O 1
ATOM 893 N N . ASP A 1 110 ? -3.521 10.366 5.456 1.00 95.00 110 ASP A N 1
ATOM 894 C CA . ASP A 1 110 ? -4.680 11.244 5.605 1.00 95.00 110 ASP A CA 1
ATOM 895 C C . ASP A 1 110 ? -5.610 10.709 6.707 1.00 95.00 110 ASP A C 1
ATOM 897 O O . ASP A 1 110 ? -6.555 9.956 6.456 1.00 95.00 110 ASP A O 1
ATOM 901 N N . ILE A 1 111 ? -5.317 11.079 7.955 1.00 90.81 111 ILE A N 1
ATOM 902 C CA . ILE A 1 111 ? -5.971 10.567 9.172 1.00 90.81 111 ILE A CA 1
ATOM 903 C C . ILE A 1 111 ? -6.434 11.752 10.022 1.00 90.81 111 ILE A C 1
ATOM 905 O O . ILE A 1 111 ? -5.698 12.711 10.231 1.00 90.81 111 ILE A O 1
ATOM 909 N N . ASP A 1 112 ? -7.668 11.706 10.510 1.00 87.50 112 ASP A N 1
ATOM 910 C CA . ASP A 1 112 ? -8.325 12.738 11.327 1.00 87.50 112 ASP A CA 1
ATOM 911 C C . ASP A 1 112 ? -8.266 14.153 10.732 1.00 87.50 112 ASP A C 1
ATOM 913 O O . ASP A 1 112 ? -8.077 15.142 11.442 1.00 87.50 112 ASP A O 1
ATOM 917 N N . GLY A 1 113 ? -8.399 14.255 9.404 1.00 81.56 113 GLY A N 1
ATOM 918 C CA . GLY A 1 113 ? -8.291 15.524 8.677 1.00 81.56 113 GLY A CA 1
ATOM 919 C C . GLY A 1 113 ? -6.876 16.113 8.664 1.00 81.56 113 GLY A C 1
ATOM 920 O O . GLY A 1 113 ? -6.691 17.261 8.264 1.00 81.56 113 GLY A O 1
ATOM 921 N N . LYS A 1 114 ? -5.872 15.351 9.112 1.00 86.25 114 LYS A N 1
ATOM 922 C CA . LYS A 1 114 ? -4.457 15.705 9.026 1.00 86.25 114 LYS A CA 1
ATOM 923 C C . LYS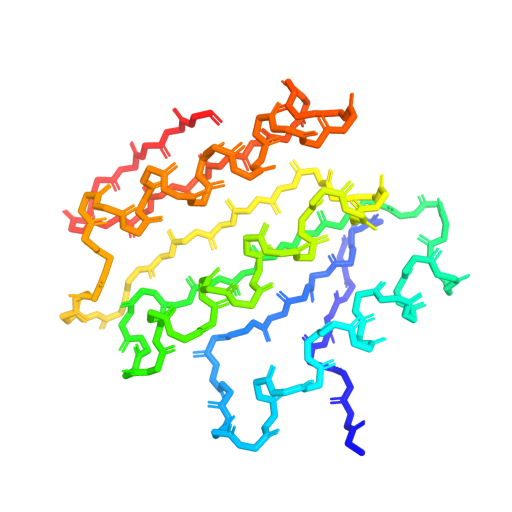 A 1 114 ? -3.829 14.982 7.848 1.00 86.25 114 LYS A C 1
ATOM 925 O O . LYS A 1 114 ? -4.005 13.778 7.691 1.00 86.25 114 LYS A O 1
ATOM 930 N N . HIS A 1 115 ? -3.040 15.731 7.092 1.00 89.75 115 HIS A N 1
ATOM 931 C CA . HIS A 1 115 ? -2.266 15.239 5.962 1.00 89.75 115 HIS A CA 1
ATOM 932 C C . HIS A 1 115 ? -0.791 15.214 6.354 1.00 89.75 115 HIS A C 1
ATOM 934 O O . HIS A 1 115 ? -0.236 16.243 6.746 1.00 89.75 115 HIS A O 1
ATOM 940 N N . SER A 1 116 ? -0.167 14.042 6.284 1.00 91.44 116 SER A N 1
ATOM 941 C CA . SER A 1 116 ? 1.260 13.855 6.559 1.00 91.44 116 SER A CA 1
ATOM 942 C C . SER A 1 116 ? 1.940 13.191 5.371 1.00 91.44 116 SER A C 1
ATOM 944 O O . SER A 1 116 ? 1.380 12.275 4.775 1.00 91.44 116 SER A O 1
ATOM 946 N N . TYR A 1 117 ? 3.154 13.638 5.058 1.00 89.56 117 TYR A N 1
ATOM 947 C CA . TYR A 1 117 ? 3.980 13.097 3.981 1.00 89.56 117 TYR A CA 1
ATOM 948 C C . TYR A 1 117 ? 5.307 12.625 4.564 1.00 89.56 117 TYR A C 1
ATOM 950 O O . TYR A 1 117 ? 5.920 13.347 5.357 1.00 89.56 117 TYR A O 1
ATOM 958 N N . TYR A 1 118 ? 5.735 11.429 4.168 1.00 91.00 118 TYR A N 1
ATOM 959 C CA . TYR A 1 118 ? 6.985 10.818 4.606 1.00 91.00 118 TYR A CA 1
ATOM 960 C C . TYR A 1 118 ? 7.836 10.421 3.412 1.00 91.00 118 TYR A C 1
ATOM 962 O O . TYR A 1 118 ? 7.335 9.745 2.487 1.00 91.00 118 TYR A O 1
#

Organism: NCBI:txid1070528

Foldseek 3Di:
DDQCWDDDPLEIEREPADDDPVCLVCVLVSLVVCVVPRVRGAYEYEYEQQDPCRLSSLVSCLVRLLVNQRYQEYEYAYPDDGPDDPVSVVSNLVSLVNRPPSVRHWYWYHPPNDTDID

Secondary structure (DSSP, 8-state):
----EEEETTEEEEE-SS--TTGGGGHHHHHHHHHHH-TTSEEEEEEETT-TTHHHHHHHHHHHGGG-TTEEEEEEE-SSS----HHHHHHHHHHHHHSTTTTS-EEEEEETTEEEE-

Radius of gyration: 13.18 Å; chains: 1; bounding box: 30×30×33 Å

Sequence (118 aa):
MEIPVYYENHTVHLNLEDLASDEISAISSWISHLNAEHPDFTHQINLNASHPLFATIINVLTYCIPHYDKLSYVHIYQKGKHYLTPELHRSLLSAIRSHPYGKNITLQVDIDGKHSYY

pLDDT: mean 93.63, std 4.22, range [67.31, 97.88]